Protein 2PVB (pdb70)

Solvent-accessible surface area: 5469 Å² total; per-residue (Å²): 80,18,103,57,22,136,91,62,47,0,60,37,2,32,67,76,6,83,61,69,90,34,14,113,22,94,114,8,2,61,108,0,19,4,35,103,51,61,90,88,36,0,82,120,4,1,108,76,1,2,90,92,139,55,34,75,1,42,62,100,11,1,65,70,1,2,69,29,4,29,112,104,23,60,43,0,35,104,68,12,4,114,58,1,20,77,46,1,23,153,104,61,67,35,49,0,13,35,108,20,2,9,59,10,7,87,127

Structure (mmCIF, N/CA/C/O backbone):
data_2PVB
#
_entry.id   2PVB
#
_cell.length_a   51.030
_cell.length_b   49.810
_cell.length_c   34.570
_cell.angle_alpha   90.00
_cell.angle_beta   90.00
_cell.angle_gamma   90.00
#
_symmetry.space_group_name_H-M   'P 21 21 21'
#
loop_
_entity.id
_entity.type
_entity.pdbx_description
1 polymer 'PROTEIN (PARVALBUMIN)'
2 non-polymer 'CALCIUM ION'
3 non-polymer 'AMMONIUM ION'
4 non-polymer 'FORMIC ACID'
5 water water
#
loop_
_atom_site.group_PDB
_atom_site.id
_atom_site.type_symbol
_atom_site.label_atom_id
_atom_site.label_alt_id
_atom_site.label_comp_id
_atom_site.label_asym_id
_atom_site.label_entity_id
_atom_site.label_seq_id
_atom_site.pdbx_PDB_ins_code
_atom_site.Cartn_x
_atom_site.Cartn_y
_atom_site.Cartn_z
_atom_site.occupancy
_atom_site.B_iso_or_equiv
_atom_site.auth_seq_id
_atom_site.auth_comp_id
_atom_site.auth_asym_id
_atom_site.auth_atom_id
_atom_site.pdbx_PDB_model_num
ATOM 4 N N . SER A 1 2 ? 4.877 18.359 16.704 1.00 6.66 1 SER A N 1
ATOM 5 C CA A SER A 1 2 ? 5.448 18.370 18.030 0.46 8.09 1 SER A CA 1
ATOM 6 C CA B SER A 1 2 ? 5.579 18.279 17.960 0.54 7.39 1 SER A CA 1
ATOM 7 C C . SER A 1 2 ? 6.405 19.560 18.155 1.00 7.49 1 SER A C 1
ATOM 8 O O . SER A 1 2 ? 6.998 20.038 17.208 1.00 10.46 1 SER A O 1
ATOM 13 N N . PHE A 1 3 ? 6.458 20.045 19.377 1.00 6.93 2 PHE A N 1
ATOM 14 C CA . PHE A 1 3 ? 7.323 21.172 19.687 1.00 6.96 2 PHE A CA 1
ATOM 15 C C . PHE A 1 3 ? 7.584 21.108 21.189 1.00 7.00 2 PHE A C 1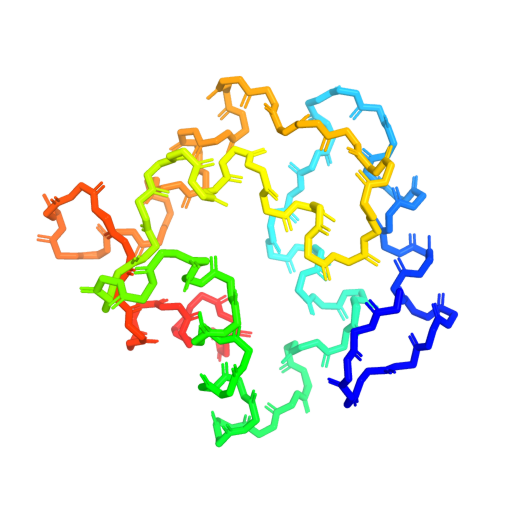
ATOM 16 O O . PHE A 1 3 ? 6.651 21.017 21.981 1.00 7.13 2 PHE A O 1
ATOM 24 N N . ALA A 1 4 ? 8.853 21.016 21.564 1.00 9.04 3 ALA A N 1
ATOM 25 C CA . ALA A 1 4 ? 9.159 20.776 22.973 1.00 8.94 3 ALA A CA 1
ATOM 26 C C . ALA A 1 4 ? 8.445 21.762 23.869 1.00 9.21 3 ALA A C 1
ATOM 27 O O . ALA A 1 4 ? 8.354 22.963 23.660 1.00 10.42 3 ALA A O 1
ATOM 29 N N . GLY A 1 5 ? 7.866 21.283 24.962 1.00 9.48 4 GLY A N 1
ATOM 30 C CA . GLY A 1 5 ? 7.151 22.063 25.901 1.00 9.59 4 GLY A CA 1
ATOM 31 C C . GLY A 1 5 ? 5.633 22.165 25.670 1.00 7.79 4 GLY A C 1
ATOM 32 O O . GLY A 1 5 ? 4.876 22.506 26.580 1.00 8.87 4 GLY A O 1
ATOM 33 N N . LEU A 1 6 ? 5.204 21.859 24.449 1.00 7.05 6 LEU A N 1
ATOM 34 C CA . LEU A 1 6 ? 3.808 21.906 24.058 1.00 6.47 6 LEU A CA 1
ATOM 35 C C . LEU A 1 6 ? 3.301 20.505 23.930 1.00 6.36 6 LEU A C 1
ATOM 36 O O . LEU A 1 6 ? 4.070 19.533 23.765 1.00 7.42 6 LEU A O 1
ATOM 41 N N . LYS A 1 7 ? 1.980 20.360 23.980 1.00 6.80 7 LYS A N 1
ATOM 42 C CA . LYS A 1 7 ? 1.357 19.030 23.804 1.00 6.82 7 LYS A CA 1
ATOM 43 C C . LYS A 1 7 ? 1.238 18.704 22.329 1.00 5.99 7 LYS A C 1
ATOM 44 O O . LYS A 1 7 ? 0.736 19.508 21.537 1.00 6.37 7 LYS A O 1
ATOM 50 N N . ASP A 1 8 ? 1.666 17.496 21.951 1.00 6.48 8 ASP A N 1
ATOM 51 C CA . ASP A 1 8 ? 1.608 17.088 20.572 1.00 6.24 8 ASP A CA 1
ATOM 52 C C . ASP A 1 8 ? 0.204 17.261 19.965 1.00 6.28 8 ASP A C 1
ATOM 53 O O . ASP A 1 8 ? 0.040 17.711 18.866 1.00 6.70 8 ASP A O 1
ATOM 58 N N . ALA A 1 9 ? -0.846 16.877 20.748 1.00 6.88 9 ALA A N 1
ATOM 59 C CA . ALA A 1 9 ? -2.166 16.932 20.185 1.00 7.78 9 ALA A CA 1
ATOM 60 C C . ALA A 1 9 ? -2.551 18.390 19.874 1.00 7.07 9 ALA A C 1
ATOM 61 O O . ALA A 1 9 ? -3.329 18.655 18.934 1.00 7.96 9 ALA A O 1
ATOM 63 N N . ASP A 1 10 ? -2.107 19.338 20.693 1.00 6.58 10 ASP A N 1
ATOM 64 C CA . ASP A 1 10 ? -2.413 20.756 20.440 1.00 6.59 10 ASP A CA 1
ATOM 65 C C . ASP A 1 10 ? -1.681 21.227 19.174 1.00 5.73 10 ASP A C 1
ATOM 66 O O . ASP A 1 10 ? -2.228 21.999 18.369 1.00 6.13 10 ASP A O 1
ATOM 71 N N . VAL A 1 11 ? -0.424 20.824 19.029 1.00 5.52 11 VAL A N 1
ATOM 72 C CA . VAL A 1 11 ? 0.327 21.195 17.840 1.00 5.47 11 VAL A CA 1
ATOM 73 C C . VAL A 1 11 ? -0.357 20.634 16.582 1.00 5.19 11 VAL A C 1
ATOM 74 O O . VAL A 1 11 ? -0.547 21.331 15.585 1.00 5.39 11 VAL A O 1
ATOM 78 N N . ALA A 1 12 ? -0.710 19.338 16.660 1.00 5.72 12 ALA A N 1
ATOM 79 C CA . ALA A 1 12 ? -1.346 18.721 15.505 1.00 6.27 12 ALA A CA 1
ATOM 80 C C . ALA A 1 12 ? -2.685 19.388 15.177 1.00 6.35 12 ALA A C 1
ATOM 81 O O . ALA A 1 12 ? -3.038 19.569 13.992 1.00 7.30 12 ALA A O 1
ATOM 83 N N . ALA A 1 13 ? -3.445 19.776 16.213 1.00 6.95 13 ALA A N 1
ATOM 84 C CA . ALA A 1 13 ? -4.722 20.457 15.968 1.00 7.47 13 ALA A CA 1
ATOM 85 C C . ALA A 1 13 ? -4.491 21.828 15.360 1.00 7.07 13 ALA A C 1
ATOM 86 O O . ALA A 1 13 ? -5.262 22.245 14.495 1.00 7.79 13 ALA A O 1
ATOM 88 N N . ALA A 1 14 ? -3.497 22.565 15.818 1.00 6.42 14 ALA A N 1
ATOM 89 C CA . ALA A 1 14 ? -3.219 23.859 15.283 1.00 6.38 14 ALA A CA 1
ATOM 90 C C . ALA A 1 14 ? -2.826 23.786 13.813 1.00 5.96 14 ALA A C 1
ATOM 91 O O . ALA A 1 14 ? -3.216 24.630 13.008 1.00 6.87 14 ALA A O 1
ATOM 93 N N . LEU A 1 15 ? -2.019 22.757 13.476 1.00 5.51 15 LEU A N 1
ATOM 94 C CA . LEU A 1 15 ? -1.640 22.566 12.085 1.00 5.48 15 LEU A CA 1
ATOM 95 C C . LEU A 1 15 ? -2.852 22.208 11.240 1.00 5.95 15 LEU A C 1
ATOM 96 O O . LEU A 1 15 ? -2.996 22.669 10.094 1.00 6.68 15 LEU A O 1
ATOM 101 N N . ALA A 1 16 ? -3.741 21.356 11.734 1.00 6.65 16 ALA A N 1
ATOM 102 C CA . ALA A 1 16 ? -4.951 21.037 10.980 1.00 7.00 16 ALA A CA 1
ATOM 103 C C . ALA A 1 16 ? -5.813 22.306 10.770 1.00 6.80 16 ALA A C 1
ATOM 104 O O . ALA A 1 16 ? -6.416 22.460 9.715 1.00 7.34 16 ALA A O 1
ATOM 106 N N . ALA A 1 17 ? -5.859 23.180 11.764 1.00 6.96 17 ALA A N 1
ATOM 107 C CA . ALA A 1 17 ? -6.726 24.348 11.684 1.00 7.26 17 ALA A CA 1
ATOM 108 C C . ALA A 1 17 ? -6.274 25.341 10.626 1.00 7.03 17 ALA A C 1
ATOM 109 O O . ALA A 1 17 ? -7.081 26.154 10.152 1.00 8.92 17 ALA A O 1
ATOM 111 N N . CYS A 1 18 ? -5.011 25.281 10.224 1.00 6.50 18 CYS A N 1
ATOM 112 C CA . CYS A 1 18 ? -4.503 26.160 9.139 1.00 6.20 18 CYS A CA 1
ATOM 113 C C . CYS A 1 18 ? -4.111 25.393 7.907 1.00 5.90 18 CYS A C 1
ATOM 114 O O . CYS A 1 18 ? -3.306 25.878 7.111 1.00 6.37 18 CYS A O 1
ATOM 117 N N . SER A 1 19 ? -4.723 24.223 7.681 1.00 6.07 19 SER A N 1
ATOM 118 C CA . SER A 1 19 ? -4.374 23.412 6.552 1.00 6.13 19 SER A CA 1
ATOM 119 C C . SER A 1 19 ? -4.628 24.087 5.205 1.00 6.27 19 SER A C 1
ATOM 120 O O . SER A 1 19 ? -3.851 23.865 4.293 1.00 7.64 19 SER A O 1
ATOM 123 N N . ALA A 1 20 ? -5.671 24.896 5.083 1.00 6.55 20 ALA A N 1
ATOM 124 C CA . ALA A 1 20 ? -5.968 25.588 3.847 1.00 6.51 20 ALA A CA 1
ATOM 125 C C . ALA A 1 20 ? -5.067 26.798 3.677 1.00 6.70 20 ALA A C 1
ATOM 126 O O . ALA A 1 20 ? -4.868 27.585 4.589 1.00 6.49 20 ALA A O 1
ATOM 128 N N . ALA A 1 21 ? -4.547 26.985 2.456 1.00 8.00 21 ALA A N 1
ATOM 129 C CA . ALA A 1 21 ? -3.758 28.172 2.158 1.00 8.04 21 ALA A CA 1
ATOM 130 C C . ALA A 1 21 ? -4.609 29.406 2.444 1.00 6.50 21 ALA A C 1
ATOM 131 O O . ALA A 1 21 ? -5.804 29.461 2.151 1.00 8.66 21 ALA A O 1
ATOM 133 N N . ASP A 1 22 ? -3.979 30.407 3.068 1.00 6.50 22 ASP A N 1
ATOM 134 C CA . ASP A 1 22 ? -4.531 31.687 3.446 1.00 7.42 22 ASP A CA 1
ATOM 135 C C . ASP A 1 22 ? -5.452 31.612 4.652 1.00 7.18 22 ASP A C 1
ATOM 136 O O . ASP A 1 22 ? -5.974 32.646 5.027 1.00 9.99 22 ASP A O 1
ATOM 141 N N . SER A 1 23 ? -5.511 30.457 5.328 1.00 6.48 23 SER A N 1
ATOM 142 C CA . SER A 1 23 ? -6.247 30.345 6.587 1.00 6.38 23 SER A CA 1
ATOM 143 C C . SER A 1 23 ? -5.394 30.534 7.829 1.00 6.07 23 SER A C 1
ATOM 144 O O . SER A 1 23 ? -5.950 30.559 8.932 1.00 7.23 23 SER A O 1
ATOM 147 N N . PHE A 1 24 ? -4.076 30.637 7.695 1.00 6.14 24 PHE A N 1
ATOM 148 C CA . PHE A 1 24 ? -3.237 30.799 8.875 1.00 5.84 24 PHE A CA 1
ATOM 149 C C . PHE A 1 24 ? -3.491 32.146 9.474 1.00 5.58 24 PHE A C 1
ATOM 150 O O . PHE A 1 24 ? -3.536 33.172 8.770 1.00 6.81 24 PHE A O 1
ATOM 158 N N . LYS A 1 25 ? -3.621 32.176 10.801 1.00 5.57 25 LYS A N 1
ATOM 159 C CA . LYS A 1 25 ? -3.748 33.411 11.603 1.00 6.22 25 LYS A CA 1
ATOM 160 C C . LYS A 1 25 ? -2.780 33.210 12.749 1.00 5.98 25 LYS A C 1
ATOM 161 O O . LYS A 1 25 ? -3.054 32.393 13.651 1.00 6.19 25 LYS A O 1
ATOM 167 N N . HIS A 1 26 ? -1.632 33.889 12.743 1.00 6.21 26 HIS A N 1
ATOM 168 C CA . HIS A 1 26 ? -0.600 33.599 13.734 1.00 5.75 26 HIS A CA 1
ATOM 169 C C . HIS A 1 26 ? -1.099 33.688 15.148 1.00 5.57 26 HIS A C 1
ATOM 170 O O . HIS A 1 26 ? -0.732 32.849 15.965 1.00 5.84 26 HIS A O 1
ATOM 177 N N . LYS A 1 27 ? -1.935 34.678 15.488 1.00 6.25 27 LYS A N 1
ATOM 178 C CA . LYS A 1 27 ? -2.373 34.783 16.869 1.00 7.24 27 LYS A CA 1
ATOM 179 C C . LYS A 1 27 ? -3.300 33.609 17.242 1.00 6.26 27 LYS A C 1
ATOM 180 O O . LYS A 1 27 ? -3.301 33.157 18.387 1.00 7.19 27 LYS A O 1
ATOM 188 N N . GLU A 1 28 ? -4.094 33.127 16.291 1.00 6.28 28 GLU A N 1
ATOM 189 C CA . GLU A 1 28 ? -4.906 31.951 16.556 1.00 6.43 28 GLU A CA 1
ATOM 190 C C . GLU A 1 28 ? -4.016 30.696 16.743 1.00 5.62 28 GLU A C 1
ATOM 191 O O . GLU A 1 28 ? -4.285 29.884 17.619 1.00 6.56 28 GLU A O 1
ATOM 197 N N . PHE A 1 29 ? -2.999 30.574 15.889 1.00 5.30 29 PHE A N 1
ATOM 198 C CA . PHE A 1 29 ? -2.081 29.450 16.018 1.00 4.91 29 PHE A CA 1
ATOM 199 C C . PHE A 1 29 ? -1.404 29.475 17.390 1.00 4.78 29 PHE A C 1
ATOM 200 O O . PHE A 1 29 ? -1.283 28.445 18.065 1.00 5.12 29 PHE A O 1
ATOM 208 N N . PHE A 1 30 ? -0.919 30.648 17.811 1.00 5.33 30 PHE A N 1
ATOM 209 C CA A PHE A 1 30 ? -0.253 30.781 19.092 0.41 5.91 30 PHE A CA 1
ATOM 210 C CA B PHE A 1 30 ? -0.199 30.689 19.092 0.59 5.68 30 PHE A CA 1
ATOM 211 C C . PHE A 1 30 ? -1.135 30.286 20.241 1.00 5.62 30 PHE A C 1
ATOM 212 O O . PHE A 1 30 ? -0.631 29.652 21.178 1.00 6.45 30 PHE A O 1
ATOM 227 N N . ALA A 1 31 ? -2.412 30.620 20.185 1.00 5.82 31 ALA A N 1
ATOM 228 C CA . ALA A 1 31 ? -3.342 30.170 21.221 1.00 6.70 31 ALA A CA 1
ATOM 229 C C . ALA A 1 31 ? -3.538 28.670 21.139 1.00 6.38 31 ALA A C 1
ATOM 230 O O . ALA A 1 31 ? -3.453 27.973 22.146 1.00 6.62 31 ALA A O 1
ATOM 232 N N . LYS A 1 32 ? -3.855 28.160 19.950 1.00 6.03 32 LYS A N 1
ATOM 233 C CA . LYS A 1 32 ? -4.215 26.743 19.808 1.00 6.56 32 LYS A CA 1
ATOM 234 C C . LYS A 1 32 ? -3.079 25.840 20.183 1.00 6.30 32 LYS A C 1
ATOM 235 O O . LYS A 1 32 ? -3.292 24.777 20.752 1.00 7.67 32 LYS A O 1
ATOM 241 N N . VAL A 1 33 ? -1.843 26.214 19.825 1.00 6.28 33 VAL A N 1
ATOM 242 C CA A VAL A 1 33 ? -0.756 25.292 20.149 0.58 7.87 33 VAL A CA 1
ATOM 243 C CA B VAL A 1 33 ? -0.662 25.399 20.085 0.42 6.75 33 VAL A CA 1
ATOM 244 C C . VAL A 1 33 ? -0.301 25.373 21.591 1.00 6.98 33 VAL A C 1
ATOM 245 O O . VAL A 1 33 ? 0.458 24.517 22.012 1.00 9.20 33 VAL A O 1
ATOM 252 N N . GLY A 1 34 ? -0.780 26.382 22.320 1.00 6.81 34 GLY A N 1
ATOM 253 C CA . GLY A 1 34 ? -0.499 26.533 23.746 1.00 7.62 34 GLY A CA 1
ATOM 254 C C . GLY A 1 34 ? 0.534 27.565 24.071 1.00 6.86 34 GLY A C 1
ATOM 255 O O . GLY A 1 34 ? 0.817 27.766 25.270 1.00 8.26 34 GLY A O 1
ATOM 256 N N . LEU A 1 35 ? 1.143 28.233 23.118 1.00 6.40 35 LEU A N 1
ATOM 257 C CA . LEU A 1 35 ? 2.189 29.217 23.396 1.00 6.60 35 LEU A CA 1
ATOM 258 C C . LEU A 1 35 ? 1.642 30.467 24.112 1.00 6.49 35 LEU A C 1
ATOM 259 O O . LEU A 1 35 ? 2.332 31.022 24.941 1.00 7.22 35 LEU A O 1
ATOM 268 N N . ALA A 1 36 ? 0.431 30.880 23.772 1.00 7.22 36 ALA A N 1
ATOM 269 C CA . ALA A 1 36 ? -0.136 32.049 24.442 1.00 8.16 36 ALA A CA 1
ATOM 270 C C . ALA A 1 36 ? -0.311 31.824 25.965 1.00 8.60 36 ALA A C 1
ATOM 271 O O . ALA A 1 36 ? -0.332 32.824 26.672 1.00 12.06 36 ALA A O 1
ATOM 273 N N . SER A 1 37 ? -0.393 30.587 26.414 1.00 8.48 37 SER A N 1
ATOM 274 C CA A SER A 1 37 ? -0.559 30.202 27.813 0.61 9.54 37 SER A CA 1
ATOM 275 C CA B SER A 1 37 ? -0.545 30.349 27.852 0.40 10.01 37 SER A CA 1
ATOM 276 C C . SER A 1 37 ? 0.759 29.925 28.492 1.00 8.82 37 SER A C 1
ATOM 277 O O . SER A 1 37 ? 0.746 29.619 29.681 1.00 11.82 37 SER A O 1
ATOM 282 N N . LYS A 1 38 ? 1.889 29.926 27.754 1.00 8.38 38 LYS A N 1
ATOM 283 C CA . LYS A 1 38 ? 3.203 29.712 28.341 1.00 8.90 38 LYS A CA 1
ATOM 284 C C . LYS A 1 38 ? 3.724 30.949 29.026 1.00 8.29 38 LYS A C 1
ATOM 285 O O . LYS A 1 38 ? 3.417 32.080 28.652 1.00 9.08 38 LYS A O 1
ATOM 291 N N . SER A 1 39 ? 4.621 30.733 30.005 1.00 8.81 39 SER A N 1
ATOM 292 C CA . SER A 1 39 ? 5.347 31.791 30.636 1.00 8.88 39 SER A CA 1
ATOM 293 C C . SER A 1 39 ? 6.199 32.560 29.614 1.00 7.78 39 SER A C 1
ATOM 294 O O . SER A 1 39 ? 6.647 32.017 28.613 1.00 8.07 39 SER A O 1
ATOM 297 N N . LEU A 1 40 ? 6.558 33.777 29.982 1.00 8.20 40 LEU A N 1
ATOM 298 C CA . LEU A 1 40 ? 7.496 34.538 29.147 1.00 8.02 40 LEU A CA 1
ATOM 299 C C . LEU A 1 40 ? 8.800 33.785 28.937 1.00 7.90 40 LEU A C 1
ATOM 300 O O . LEU A 1 40 ? 9.315 33.755 27.794 1.00 7.81 40 LEU A O 1
ATOM 305 N N . ASP A 1 41 ? 9.339 33.170 29.967 1.00 9.38 41 ASP A N 1
ATOM 306 C CA . ASP A 1 41 ? 10.565 32.384 29.799 1.00 10.82 41 ASP A CA 1
ATOM 307 C C . ASP A 1 41 ? 10.437 31.347 28.694 1.00 8.50 41 ASP A C 1
ATOM 308 O O . ASP A 1 41 ? 11.310 31.161 27.852 1.00 9.41 41 ASP A O 1
ATOM 313 N N . ASP A 1 42 ? 9.343 30.619 28.728 1.00 7.94 42 ASP A N 1
ATOM 314 C CA . ASP A 1 42 ? 9.109 29.568 27.772 1.00 7.35 42 ASP A CA 1
ATOM 315 C C . ASP A 1 42 ? 8.842 30.112 26.383 1.00 6.58 42 ASP A C 1
ATOM 316 O O . ASP A 1 42 ? 9.266 29.523 25.358 1.00 6.72 42 ASP A O 1
ATOM 321 N N . VAL A 1 43 ? 8.178 31.262 26.283 1.00 5.96 43 VAL A N 1
ATOM 322 C CA . VAL A 1 43 ? 7.977 31.877 24.986 1.00 6.18 43 VAL A CA 1
ATOM 323 C C . VAL A 1 43 ? 9.316 32.292 24.369 1.00 5.96 43 VAL A C 1
ATOM 324 O O . VAL A 1 43 ? 9.562 32.142 23.164 1.00 6.54 43 VAL A O 1
ATOM 328 N N . LYS A 1 44 ? 10.234 32.840 25.181 1.00 5.81 44 LYS A N 1
ATOM 329 C CA . LYS A 1 44 ? 11.550 33.168 24.719 1.00 6.25 44 LYS A CA 1
ATOM 330 C C . LYS A 1 44 ? 12.255 31.928 24.178 1.00 5.71 44 LYS A C 1
ATOM 331 O O . LYS A 1 44 ? 12.951 32.006 23.147 1.00 6.38 44 LYS A O 1
ATOM 337 N N . LYS A 1 45 ? 12.151 30.776 24.846 1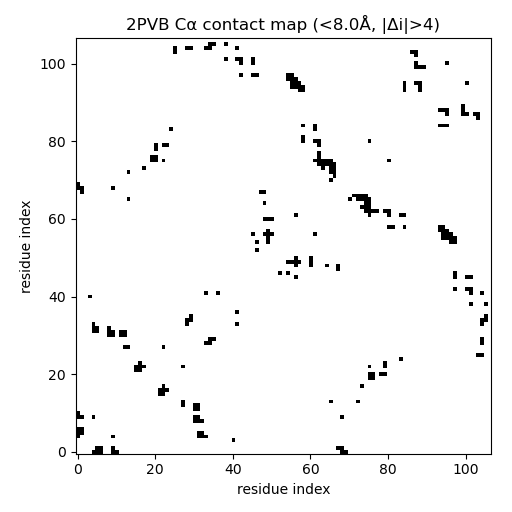.00 5.78 45 LYS A N 1
ATOM 338 C CA . LYS A 1 45 ? 12.787 29.587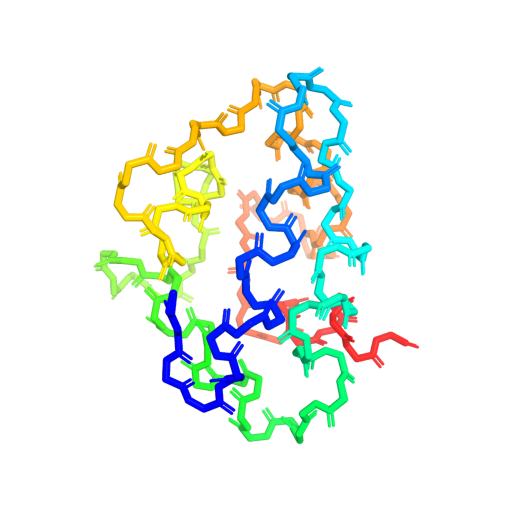 24.322 1.00 5.73 45 LYS A CA 1
ATOM 339 C C . LYS A 1 45 ? 12.286 29.265 22.928 1.00 5.80 45 LYS A C 1
ATOM 340 O O . LYS A 1 45 ? 13.067 28.886 22.013 1.00 6.08 45 LYS A O 1
ATOM 346 N N . ALA A 1 46 ? 10.989 29.410 22.705 1.00 5.77 46 ALA A N 1
ATOM 347 C CA . ALA A 1 46 ? 10.426 29.120 21.397 1.00 5.90 46 ALA A CA 1
ATOM 348 C C . ALA A 1 46 ? 10.979 30.035 20.321 1.00 5.70 46 ALA A C 1
ATOM 349 O O . ALA A 1 46 ? 11.232 29.600 19.200 1.00 6.14 46 ALA A O 1
ATOM 351 N N . PHE A 1 47 ? 11.187 31.312 20.652 1.00 5.83 47 PHE A N 1
ATOM 352 C CA . PHE A 1 47 ? 11.754 32.236 19.671 1.00 5.94 47 PHE A CA 1
ATOM 353 C C . PHE A 1 47 ? 13.050 31.724 19.080 1.00 5.68 47 PHE A C 1
ATOM 354 O O . PHE A 1 47 ? 13.289 31.773 17.889 1.00 6.22 47 PHE A O 1
ATOM 362 N N . TYR A 1 48 ? 13.969 31.294 19.999 1.00 6.14 48 TYR A N 1
ATOM 363 C CA . TYR A 1 48 ? 15.304 30.930 19.547 1.00 6.63 48 TYR A CA 1
ATOM 364 C C . TYR A 1 48 ? 15.270 29.692 18.696 1.00 7.10 48 TYR A C 1
ATOM 365 O O . TYR A 1 48 ? 16.182 29.532 17.858 1.00 8.66 48 TYR A O 1
ATOM 374 N N . VAL A 1 49 ? 14.299 28.805 18.887 1.00 7.51 49 VAL A N 1
ATOM 375 C CA . VAL A 1 49 ? 14.117 27.686 18.016 1.00 8.24 49 VAL A CA 1
ATOM 376 C C . VAL A 1 49 ? 13.676 28.129 16.612 1.00 7.74 49 VAL A C 1
ATOM 377 O O . VAL A 1 49 ? 14.156 27.688 15.531 1.00 9.63 49 VAL A O 1
ATOM 381 N N . ILE A 1 50 ? 12.700 29.040 16.529 1.00 6.50 50 ILE A N 1
ATOM 382 C CA A ILE A 1 50 ? 12.087 29.545 15.259 0.50 7.48 50 ILE A CA 1
ATOM 383 C CA B ILE A 1 50 ? 12.152 29.439 15.218 0.50 6.03 50 ILE A CA 1
ATOM 384 C C . ILE A 1 50 ? 13.167 30.287 14.463 1.00 5.63 50 ILE A C 1
ATOM 385 O O . ILE A 1 50 ? 13.134 30.314 13.220 1.00 6.27 50 ILE A O 1
ATOM 394 N N . ASP A 1 51 ? 14.088 30.940 15.164 1.00 5.40 51 ASP A N 1
ATOM 395 C CA . ASP A 1 51 ? 15.272 31.557 14.554 1.00 5.48 51 ASP A CA 1
ATOM 396 C C . ASP A 1 51 ? 16.254 30.461 14.132 1.00 5.80 51 ASP A C 1
ATOM 397 O O . ASP A 1 51 ? 17.243 30.174 14.803 1.00 6.51 51 ASP A O 1
ATOM 402 N N . GLN A 1 52 ? 15.958 29.849 13.008 1.00 5.82 52 GLN A N 1
ATOM 403 C CA . GLN A 1 52 ? 16.651 28.612 12.593 1.00 6.39 52 GLN A CA 1
ATOM 404 C C . GLN A 1 52 ? 18.122 28.819 12.271 1.00 7.21 52 GLN A C 1
ATOM 405 O O . GLN A 1 52 ? 18.892 27.891 12.414 1.00 8.34 52 GLN A O 1
ATOM 411 N N . ASP A 1 53 ? 18.468 30.001 11.740 1.00 7.02 53 ASP A N 1
ATOM 412 C CA . ASP A 1 53 ? 19.883 30.273 11.443 1.00 8.12 53 ASP A CA 1
ATOM 413 C C . ASP A 1 53 ? 20.650 30.921 12.581 1.00 8.74 53 ASP A C 1
ATOM 414 O O . ASP A 1 53 ? 21.833 31.253 12.409 1.00 10.98 53 ASP A O 1
ATOM 419 N N . LYS A 1 54 ? 20.040 31.090 13.735 1.00 8.10 54 LYS A N 1
ATOM 420 C CA . LYS A 1 54 ? 20.738 31.618 14.921 1.00 9.06 54 LYS A CA 1
ATOM 421 C C . LYS A 1 54 ? 21.260 33.008 14.674 1.00 9.96 54 LYS A C 1
ATOM 422 O O . LYS A 1 54 ? 22.288 33.400 15.252 1.00 12.81 54 LYS A O 1
ATOM 428 N N . SER A 1 55 ? 20.539 33.800 13.903 1.00 8.65 55 SER A N 1
ATOM 429 C CA . SER A 1 55 ? 20.947 35.132 13.627 1.00 9.42 55 SER A CA 1
ATOM 430 C C . SER A 1 55 ? 20.511 36.121 14.717 1.00 9.33 55 SER A C 1
ATOM 431 O O . SER A 1 55 ? 20.962 37.245 14.696 1.00 12.53 55 SER A O 1
ATOM 434 N N . GLY A 1 56 ? 19.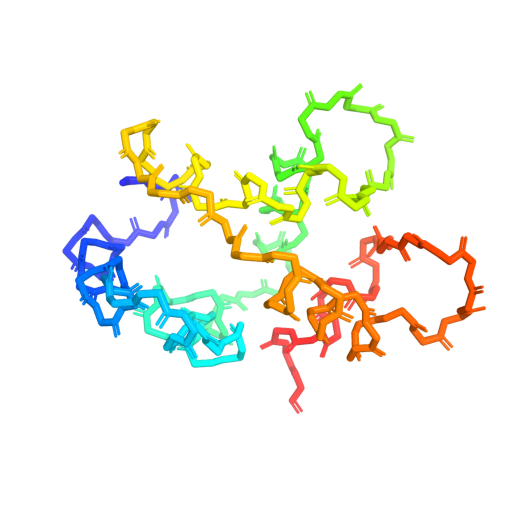631 35.693 15.626 1.00 8.51 56 GLY A N 1
ATOM 435 C CA . GLY A 1 56 ? 19.073 36.549 16.613 1.00 9.48 56 GLY A CA 1
ATOM 436 C C . GLY A 1 56 ? 17.755 37.196 16.245 1.00 7.63 56 GLY A C 1
ATOM 437 O O . GLY A 1 56 ? 17.136 37.884 17.064 1.00 9.61 56 GLY A O 1
ATOM 438 N N . PHE A 1 57 ? 17.313 36.985 15.009 1.00 6.28 57 PHE A N 1
ATOM 439 C CA . PHE A 1 57 ? 16.042 37.523 14.522 1.00 6.07 57 PHE A CA 1
ATOM 440 C C . PHE A 1 57 ? 15.337 36.447 13.734 1.00 5.64 57 PHE A C 1
ATOM 441 O O . PHE A 1 57 ? 15.999 35.609 13.105 1.00 6.73 57 PHE A O 1
ATOM 449 N N . ILE A 1 58 ? 14.009 36.502 13.731 1.00 5.48 58 ILE A N 1
ATOM 450 C CA . ILE A 1 58 ? 13.237 35.733 12.780 1.00 4.99 58 ILE A CA 1
ATOM 451 C C . ILE A 1 58 ? 13.059 36.606 11.552 1.00 5.47 58 ILE A C 1
ATOM 452 O O . ILE A 1 58 ? 12.401 37.642 11.593 1.00 6.89 58 ILE A O 1
ATOM 457 N N . GLU A 1 59 ? 13.745 36.219 10.467 1.00 5.68 59 GLU A N 1
ATOM 458 C CA . GLU A 1 59 ? 13.636 36.908 9.182 1.00 6.15 59 GLU A CA 1
ATOM 459 C C . GLU A 1 59 ? 12.418 36.376 8.422 1.00 5.83 59 GLU A C 1
ATOM 460 O O . GLU A 1 59 ? 11.816 35.371 8.775 1.00 5.99 59 GLU A O 1
ATOM 466 N N . GLU A 1 60 ? 12.104 37.050 7.314 1.00 6.66 60 GLU A N 1
ATOM 467 C CA A GLU A 1 60 ? 10.909 36.685 6.575 0.63 7.04 60 GLU A CA 1
ATOM 468 C CA B GLU A 1 60 ? 10.902 36.688 6.568 0.37 7.37 60 GLU A CA 1
ATOM 469 C C . GLU A 1 60 ? 10.938 35.257 6.092 1.00 6.97 60 GLU A C 1
ATOM 470 O O . GLU A 1 60 ? 9.897 34.586 6.096 1.00 7.98 60 GLU A O 1
ATOM 481 N N . ASP A 1 61 ? 12.100 34.740 5.654 1.00 7.00 61 ASP A N 1
ATOM 482 C CA . ASP A 1 61 ? 12.138 33.360 5.190 1.00 7.94 61 ASP A CA 1
ATOM 483 C C . ASP A 1 61 ? 11.811 32.338 6.299 1.00 7.27 61 ASP A C 1
ATOM 484 O O . ASP A 1 61 ? 11.208 31.290 6.056 1.00 9.17 61 ASP A O 1
ATOM 489 N N . GLU A 1 62 ? 12.191 32.693 7.552 1.00 6.93 62 GLU A N 1
ATOM 490 C CA . GLU A 1 62 ? 11.865 31.869 8.730 1.00 7.06 62 GLU A CA 1
ATOM 491 C C . GLU A 1 62 ? 10.403 32.003 9.134 1.00 6.61 62 GLU A C 1
ATOM 492 O O . GLU A 1 62 ? 9.871 31.062 9.719 1.00 8.57 62 GLU A O 1
ATOM 498 N N . LEU A 1 63 ? 9.760 33.139 8.854 1.00 6.70 63 LEU A N 1
ATOM 499 C CA . LEU A 1 63 ? 8.320 33.250 8.990 1.00 6.67 63 LEU A CA 1
ATOM 500 C C . LEU A 1 63 ? 7.622 32.396 7.947 1.00 6.02 63 LEU A C 1
ATOM 501 O O . LEU A 1 63 ? 6.679 31.680 8.263 1.00 6.69 63 LEU A O 1
ATOM 506 N N . LYS A 1 64 ? 8.117 32.461 6.702 1.00 5.69 64 LYS A N 1
ATOM 507 C CA . LYS A 1 64 ? 7.453 31.667 5.678 1.00 5.79 64 LYS A CA 1
ATOM 508 C C . LYS A 1 64 ? 7.451 30.183 6.038 1.00 5.47 64 LYS A C 1
ATOM 509 O O . LYS A 1 64 ? 6.476 29.458 5.775 1.00 5.85 64 LYS A O 1
ATOM 519 N N . LEU A 1 65 ? 8.535 29.706 6.626 1.00 4.93 65 LEU A N 1
ATOM 520 C CA . LEU A 1 65 ? 8.675 28.305 7.007 1.00 4.84 65 LEU A CA 1
ATOM 521 C C . LEU A 1 65 ? 8.413 28.053 8.479 1.00 4.78 65 LEU A C 1
ATOM 522 O O . LEU A 1 65 ? 8.785 27.012 9.034 1.00 5.51 65 LEU A O 1
ATOM 527 N N . PHE A 1 66 ? 7.676 28.978 9.118 1.00 4.79 66 PHE A N 1
ATOM 528 C CA . PHE A 1 66 ? 7.347 28.900 10.525 1.00 4.79 66 PHE A CA 1
ATOM 529 C C . PHE A 1 66 ? 6.778 27.539 10.924 1.00 4.68 66 PHE A C 1
ATOM 530 O O . PHE A 1 66 ? 7.130 26.988 11.985 1.00 4.93 66 PHE A O 1
ATOM 538 N N . LEU A 1 67 ? 5.831 27.030 10.128 1.00 4.56 67 LEU A N 1
ATOM 539 C CA . LEU A 1 67 ? 5.154 25.796 10.512 1.00 4.63 67 LEU A CA 1
ATOM 540 C C . LEU A 1 67 ? 6.098 24.580 10.517 1.00 4.48 67 LEU A C 1
ATOM 541 O O . LEU A 1 67 ? 5.796 23.600 11.195 1.00 4.80 67 LEU A O 1
ATOM 546 N N . GLN A 1 68 ? 7.194 24.645 9.784 1.00 4.46 68 GLN A N 1
ATOM 547 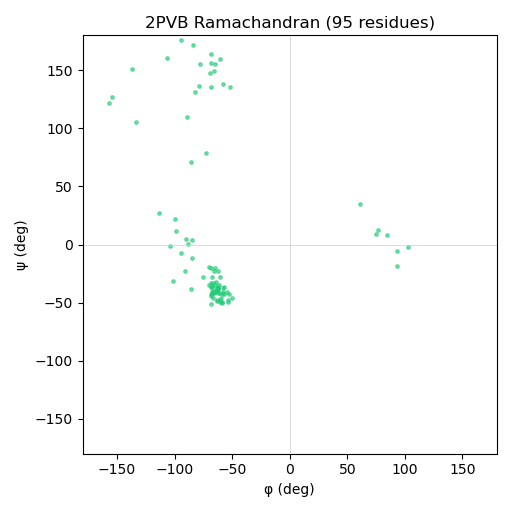C CA . GLN A 1 68 ? 8.123 23.515 9.744 1.00 5.08 68 GLN A CA 1
ATOM 548 C C . GLN A 1 68 ? 8.769 23.256 11.091 1.00 5.16 68 GLN A C 1
ATOM 549 O O . GLN A 1 68 ? 9.288 22.146 11.319 1.00 6.55 68 GLN A O 1
ATOM 555 N N . ASN A 1 69 ? 8.784 24.235 11.982 1.00 5.13 69 ASN A N 1
ATOM 556 C CA . ASN A 1 69 ? 9.307 24.022 13.341 1.00 5.11 69 ASN A CA 1
ATOM 557 C C . ASN A 1 69 ? 8.388 23.123 14.157 1.00 5.28 69 ASN A C 1
ATOM 558 O O . ASN A 1 69 ? 8.799 22.592 15.200 1.00 7.03 69 ASN A O 1
ATOM 563 N N . PHE A 1 70 ? 7.136 22.986 13.733 1.00 4.87 70 PHE A N 1
ATOM 564 C CA . PHE A 1 70 ? 6.128 22.181 14.398 1.00 5.18 70 PHE A CA 1
ATOM 565 C C . PHE A 1 70 ? 5.932 20.848 13.711 1.00 5.62 70 PHE A C 1
ATOM 566 O O . PHE A 1 70 ? 5.636 19.848 14.365 1.00 8.34 70 PHE A O 1
ATOM 574 N N . SER A 1 71 ? 6.109 20.766 12.404 1.00 5.37 71 SER A N 1
ATOM 575 C CA . SER A 1 71 ? 6.159 19.522 11.676 1.00 5.87 71 SER A CA 1
ATOM 576 C C . SER A 1 71 ? 6.977 19.747 10.421 1.00 5.77 71 SER A C 1
ATOM 577 O O . SER A 1 71 ? 6.622 20.646 9.669 1.00 6.04 71 SER A O 1
ATOM 580 N N . PRO A 1 72 ? 7.996 18.948 10.140 1.00 5.99 72 PRO A N 1
ATOM 581 C CA . PRO A 1 72 ? 8.796 19.255 8.932 1.00 6.36 72 PRO A CA 1
ATOM 582 C C . PRO A 1 72 ? 8.013 19.226 7.643 1.00 5.83 72 PRO A C 1
ATOM 583 O O . PRO A 1 72 ? 8.388 19.894 6.694 1.00 6.51 72 PRO A O 1
ATOM 590 N N . SER A 1 73 ? 6.949 18.424 7.611 1.00 5.61 73 SER A N 1
ATOM 591 C CA . SER A 1 73 ? 6.145 18.285 6.413 1.00 6.41 73 SER A CA 1
ATOM 592 C C . SER A 1 73 ? 5.016 19.314 6.305 1.00 6.92 73 SER A C 1
ATOM 593 O O . SER A 1 73 ? 4.260 19.291 5.344 1.00 9.05 73 SER A O 1
ATOM 596 N N . ALA A 1 74 ? 4.894 20.215 7.290 1.00 6.59 74 ALA A N 1
ATOM 597 C CA . ALA A 1 74 ? 3.879 21.262 7.191 1.00 6.95 74 ALA A CA 1
ATOM 598 C C . ALA A 1 74 ? 4.148 22.203 6.036 1.00 6.90 74 ALA A C 1
ATOM 599 O O . ALA A 1 74 ? 5.263 22.388 5.565 1.00 7.52 74 ALA A O 1
ATOM 601 N N . ARG A 1 75 ? 3.050 22.819 5.581 1.00 6.68 75 ARG A N 1
ATOM 602 C CA . ARG A 1 75 ? 3.158 23.721 4.443 1.00 6.85 75 ARG A CA 1
ATOM 603 C C . ARG 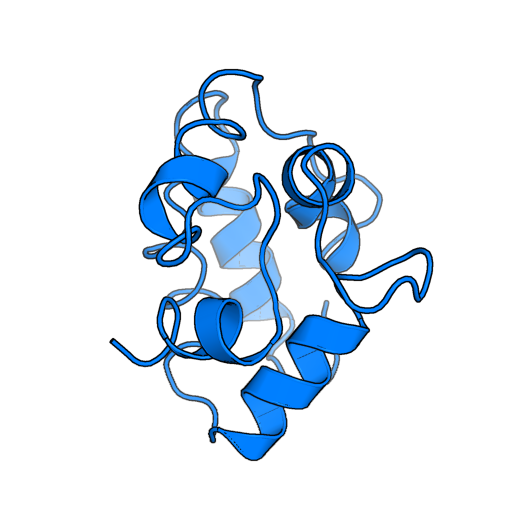A 1 75 ? 3.930 25.000 4.781 1.00 6.03 75 ARG A C 1
ATOM 604 O O . ARG A 1 75 ? 3.954 25.465 5.919 1.00 5.96 75 ARG A O 1
ATOM 612 N N . ALA A 1 76 ? 4.474 25.587 3.726 1.00 6.64 76 ALA A N 1
ATOM 613 C CA . ALA A 1 76 ? 4.926 26.998 3.797 1.00 5.83 76 ALA A CA 1
ATOM 614 C C . ALA A 1 76 ? 3.720 27.881 3.987 1.00 5.25 76 ALA A C 1
ATOM 615 O O . ALA A 1 76 ? 2.637 27.628 3.458 1.00 6.11 76 ALA A O 1
ATOM 617 N N . LEU A 1 77 ? 3.915 28.988 4.666 1.00 5.10 77 LEU A N 1
ATOM 618 C CA . LEU A 1 77 ? 2.952 30.084 4.633 1.00 5.06 77 LEU A CA 1
ATOM 619 C C . LEU A 1 77 ? 2.992 30.701 3.222 1.00 5.26 77 LEU A C 1
ATOM 620 O O . LEU A 1 77 ? 4.004 30.742 2.577 1.00 6.45 77 LEU A O 1
ATOM 625 N N . THR A 1 78 ? 1.794 31.187 2.799 1.00 5.26 78 THR A N 1
ATOM 626 C CA . THR A 1 78 ? 1.781 31.908 1.547 1.00 5.61 78 THR A CA 1
ATOM 627 C C . THR A 1 78 ? 2.535 33.231 1.723 1.00 5.66 78 THR A C 1
ATOM 628 O O . THR A 1 78 ? 2.814 33.682 2.849 1.00 5.53 78 THR A O 1
ATOM 632 N N . ASP A 1 79 ? 2.915 33.865 0.618 1.00 6.10 79 ASP A N 1
ATOM 633 C CA . ASP A 1 79 ? 3.530 35.166 0.726 1.00 5.96 79 ASP A CA 1
ATOM 634 C C . ASP A 1 79 ? 2.622 36.150 1.450 1.00 5.72 79 ASP A C 1
ATOM 635 O O . ASP A 1 79 ? 3.117 36.981 2.239 1.00 6.31 79 ASP A O 1
ATOM 640 N N . ALA A 1 80 ? 1.314 36.077 1.241 1.00 5.76 80 ALA A N 1
ATOM 641 C CA . ALA A 1 80 ? 0.384 36.944 1.941 1.00 5.84 80 ALA A CA 1
ATOM 642 C C . ALA A 1 80 ? 0.412 36.702 3.446 1.00 5.48 80 ALA A C 1
ATOM 643 O O . ALA A 1 80 ? 0.456 37.646 4.243 1.00 5.56 80 ALA A O 1
ATOM 645 N N . GLU A 1 81 ? 0.350 35.433 3.860 1.00 5.14 81 GLU A N 1
ATOM 646 C CA . GLU A 1 81 ? 0.391 35.100 5.267 1.00 5.16 81 GLU A CA 1
ATOM 647 C C . GLU A 1 81 ? 1.712 35.551 5.900 1.00 4.79 81 GLU A C 1
ATOM 648 O O . GLU A 1 81 ? 1.728 36.058 7.015 1.00 5.39 81 GLU A O 1
ATOM 654 N N . THR A 1 82 ? 2.800 35.345 5.173 1.00 4.73 82 THR A N 1
ATOM 655 C CA . THR A 1 82 ? 4.113 35.694 5.683 1.00 4.97 82 THR A CA 1
ATOM 656 C C . THR A 1 82 ? 4.202 37.196 5.971 1.00 4.85 82 THR A C 1
ATOM 657 O O . THR A 1 82 ? 4.668 37.632 7.022 1.00 5.30 82 THR A O 1
ATOM 661 N N . LYS A 1 83 ? 3.791 37.990 4.981 1.00 5.30 83 LYS A N 1
ATOM 662 C CA A LYS A 1 83 ? 3.858 39.423 5.149 0.62 5.85 83 LYS A CA 1
ATOM 663 C CA B LYS A 1 83 ? 3.904 39.434 5.159 0.38 5.95 83 LYS A CA 1
ATOM 664 C C . LYS A 1 83 ? 2.907 39.953 6.179 1.00 5.59 83 LYS A C 1
ATOM 665 O O . LYS A 1 83 ? 3.200 40.986 6.824 1.00 5.95 83 LYS A O 1
ATOM 676 N N . ALA A 1 84 ? 1.746 39.331 6.359 1.00 5.57 84 ALA A N 1
ATOM 677 C CA . ALA A 1 84 ? 0.849 39.738 7.385 1.00 6.10 84 ALA A CA 1
ATOM 678 C C . ALA A 1 84 ? 1.423 39.479 8.794 1.00 5.26 84 ALA A C 1
ATOM 679 O O . ALA A 1 84 ? 1.324 40.287 9.703 1.00 6.01 84 ALA A O 1
ATOM 681 N N . PHE A 1 85 ? 2.066 38.308 8.942 1.00 5.19 85 PHE A N 1
ATOM 682 C CA . PHE A 1 85 ? 2.738 37.916 10.187 1.00 5.22 85 PHE A CA 1
ATOM 683 C C . PHE A 1 85 ? 3.804 38.954 10.520 1.00 4.96 85 PHE A C 1
ATOM 684 O O . PHE A 1 85 ? 3.897 39.470 11.626 1.00 5.69 85 PHE A O 1
ATOM 692 N N . LEU A 1 86 ? 4.645 39.264 9.506 1.00 5.28 86 LEU A N 1
ATOM 693 C CA . LEU A 1 86 ? 5.712 40.252 9.702 1.00 5.78 86 LEU A CA 1
ATOM 694 C C . LEU A 1 86 ? 5.139 41.594 10.113 1.00 5.48 86 LEU A C 1
ATOM 695 O O . LEU A 1 86 ? 5.608 42.218 11.076 1.00 6.66 86 LEU A O 1
ATOM 700 N N . ALA A 1 87 ? 4.134 42.099 9.387 1.00 5.76 87 ALA A N 1
ATOM 701 C CA . ALA A 1 87 ? 3.633 43.442 9.673 1.00 6.33 87 ALA A CA 1
ATOM 702 C C . ALA A 1 87 ? 3.035 43.540 11.054 1.00 6.35 87 ALA A C 1
ATOM 703 O O . ALA A 1 87 ? 3.165 44.585 11.713 1.00 8.29 87 ALA A O 1
ATOM 705 N N . ASP A 1 88 ? 2.357 42.477 11.486 1.00 6.03 88 ASP A N 1
ATOM 706 C CA . ASP A 1 88 ? 1.768 42.529 12.820 1.00 7.01 88 ASP A CA 1
ATOM 707 C C . ASP A 1 88 ? 2.797 42.538 13.915 1.00 7.24 88 ASP A C 1
ATOM 708 O O . ASP A 1 88 ? 2.568 43.194 14.909 1.00 11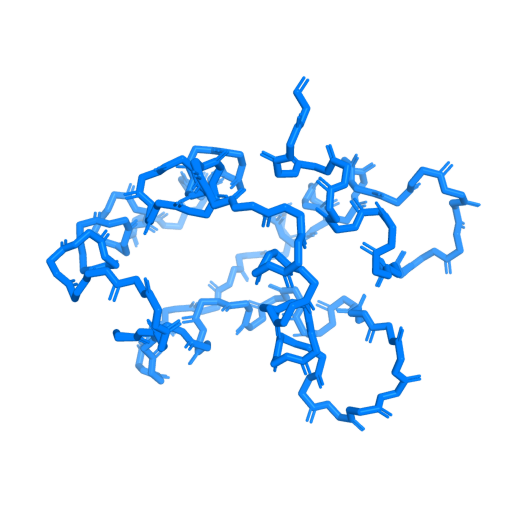.26 88 ASP A O 1
ATOM 713 N N . GLY A 1 89 ? 3.905 41.792 13.723 1.00 7.00 89 GLY A N 1
ATOM 714 C CA . GLY A 1 89 ? 4.878 41.656 14.770 1.00 8.18 89 GLY A CA 1
ATOM 715 C C . GLY A 1 89 ? 5.985 42.656 14.774 1.00 6.80 89 GLY A C 1
ATOM 716 O O . GLY A 1 89 ? 6.642 42.866 15.824 1.00 6.67 89 GLY A O 1
ATOM 717 N N . ASP A 1 90 ? 6.284 43.276 13.653 1.00 6.64 90 ASP A N 1
ATOM 718 C CA . ASP A 1 90 ? 7.492 44.090 13.495 1.00 5.78 90 ASP A CA 1
ATOM 719 C C . ASP A 1 90 ? 7.242 45.523 13.985 1.00 6.16 90 ASP A C 1
ATOM 720 O O . ASP A 1 90 ? 7.125 46.492 13.242 1.00 7.37 90 ASP A O 1
ATOM 725 N N . LYS A 1 91 ? 7.115 45.639 15.313 1.00 6.56 91 LYS A N 1
ATOM 726 C CA A LYS A 1 91 ? 6.816 46.897 15.992 0.50 7.23 91 LYS A CA 1
ATOM 727 C CA B LYS A 1 91 ? 6.757 46.943 15.871 0.50 8.71 91 LYS A CA 1
ATOM 728 C C . LYS A 1 91 ? 7.893 47.939 15.862 1.00 7.40 91 LYS A C 1
ATOM 729 O O . LYS A 1 91 ? 7.592 49.106 16.076 1.00 8.58 91 LYS A O 1
ATOM 740 N N . ASP A 1 92 ? 9.142 47.569 15.574 1.00 7.96 92 ASP A N 1
ATOM 741 C CA . ASP A 1 92 ? 10.207 48.551 15.415 1.00 8.64 92 ASP A CA 1
ATOM 742 C C . ASP A 1 92 ? 10.563 48.774 13.956 1.00 9.47 92 ASP A C 1
ATOM 743 O O . ASP A 1 92 ? 11.394 49.664 13.657 1.00 12.51 92 ASP A O 1
ATOM 748 N N . GLY A 1 93 ? 9.942 48.099 13.014 1.00 8.64 93 GLY A N 1
ATOM 749 C CA . GLY A 1 93 ? 10.092 48.437 11.632 1.00 9.55 93 GLY A CA 1
ATOM 750 C C . GLY A 1 93 ? 11.350 48.035 10.922 1.00 11.29 93 GLY A C 1
ATOM 751 O O . GLY A 1 93 ? 11.576 48.504 9.822 1.00 20.04 93 GLY A O 1
ATOM 752 N N . ASP A 1 94 ? 12.170 47.172 11.523 1.00 8.29 94 ASP A N 1
ATOM 753 C CA . ASP A 1 94 ? 13.413 46.765 10.927 1.00 9.04 94 ASP A CA 1
ATOM 754 C C . ASP A 1 94 ? 13.294 45.609 9.941 1.00 8.58 94 ASP A C 1
ATOM 755 O O . ASP A 1 94 ? 14.288 45.146 9.394 1.00 10.44 94 ASP A O 1
ATOM 760 N N . GLY A 1 95 ? 12.083 45.147 9.660 1.00 7.59 95 GLY A N 1
ATOM 761 C CA . GLY A 1 95 ? 11.880 44.113 8.669 1.00 7.59 95 GLY A CA 1
ATOM 762 C C . GLY A 1 95 ? 12.059 42.691 9.183 1.00 6.69 95 GLY A C 1
ATOM 763 O O . GLY A 1 95 ? 12.008 41.757 8.398 1.00 7.42 95 GLY A O 1
ATOM 764 N N . MET A 1 96 ? 12.212 42.549 10.495 1.00 6.24 96 MET A N 1
ATOM 765 C CA A MET A 1 96 ? 12.496 41.285 11.151 0.64 6.15 96 MET A CA 1
ATOM 766 C CA B MET A 1 96 ? 12.345 41.200 11.067 0.36 6.11 96 MET A CA 1
ATOM 767 C C . MET A 1 96 ? 11.762 41.222 12.470 1.00 5.44 96 MET A C 1
ATOM 768 O O . MET A 1 96 ? 11.263 42.269 12.948 1.00 6.19 96 MET A O 1
ATOM 777 N N . ILE A 1 97 ? 11.733 40.058 13.096 1.00 5.69 97 ILE A N 1
ATOM 778 C CA A ILE A 1 97 ? 11.135 39.972 14.431 0.38 5.93 97 ILE A CA 1
ATOM 779 C CA B ILE A 1 97 ? 11.105 39.903 14.411 0.62 5.34 97 ILE A CA 1
ATOM 780 C C . ILE A 1 97 ? 12.180 39.534 15.434 1.00 5.29 97 ILE A C 1
ATOM 781 O O . ILE A 1 97 ? 12.835 38.492 15.296 1.00 5.90 97 ILE A O 1
ATOM 790 N N . GLY A 1 98 ? 12.354 40.365 16.453 1.00 5.63 98 GLY A N 1
ATOM 791 C CA . GLY A 1 98 ? 13.281 40.058 17.536 1.00 6.12 98 GLY A CA 1
ATOM 792 C C . GLY A 1 98 ? 12.521 39.381 18.704 1.00 5.73 98 GLY A C 1
ATOM 793 O O . GLY A 1 98 ? 11.300 39.242 18.701 1.00 6.08 98 GLY A O 1
ATOM 794 N N . VAL A 1 99 ? 13.279 38.968 19.727 1.00 6.14 99 VAL A N 1
ATOM 795 C CA . VAL A 1 99 ? 12.678 38.150 20.771 1.00 6.40 99 VAL A CA 1
ATOM 796 C C . VAL A 1 99 ? 11.573 38.873 21.493 1.00 6.41 99 VAL A C 1
ATOM 797 O O . VAL A 1 99 ? 10.512 38.304 21.772 1.00 7.03 99 VAL A O 1
ATOM 801 N N . ASP A 1 100 ? 11.762 40.159 21.806 1.00 6.95 100 ASP A N 1
ATOM 802 C CA . ASP A 1 100 ? 10.736 40.893 22.533 1.00 7.44 100 ASP A CA 1
ATOM 803 C C . ASP A 1 100 ? 9.469 41.080 21.669 1.00 7.09 100 ASP A C 1
ATOM 804 O O . ASP A 1 100 ? 8.357 41.007 22.174 1.00 7.83 100 ASP A O 1
ATOM 809 N N . GLU A 1 101 ? 9.653 41.304 20.377 1.00 6.76 101 GLU A N 1
ATOM 810 C CA . GLU A 1 101 ? 8.527 41.415 19.460 1.00 6.54 101 GLU A CA 1
ATOM 811 C C . GLU A 1 101 ? 7.774 40.099 19.370 1.00 6.58 101 GLU A C 1
ATOM 812 O O . GLU A 1 101 ? 6.541 40.071 19.333 1.00 7.34 101 GLU A O 1
ATOM 818 N N . PHE A 1 102 ? 8.490 38.997 19.355 1.00 6.45 102 PHE A N 1
ATOM 819 C CA . PHE A 1 102 ? 7.870 37.683 19.301 1.00 6.33 102 PHE A CA 1
ATOM 820 C C . PHE A 1 102 ? 7.015 37.438 20.556 1.00 6.55 102 PHE A C 1
ATOM 821 O O . PHE A 1 102 ? 5.856 37.065 20.475 1.00 7.39 102 PHE A O 1
ATOM 829 N N . ALA A 1 103 ? 7.615 37.719 21.709 1.00 7.10 103 ALA A N 1
ATOM 830 C CA . ALA A 1 103 ? 6.870 37.544 22.939 1.00 8.38 103 ALA A CA 1
ATOM 831 C C . ALA A 1 103 ? 5.661 38.450 22.982 1.00 7.86 103 ALA A C 1
ATOM 832 O O . ALA A 1 103 ? 4.594 38.044 23.466 1.00 8.50 103 ALA A O 1
ATOM 834 N N . ALA A 1 104 ? 5.773 39.675 22.498 1.00 8.42 104 ALA A N 1
ATOM 835 C CA . ALA A 1 104 ? 4.671 40.643 22.527 1.00 9.17 104 ALA A CA 1
ATOM 836 C C . ALA A 1 104 ? 3.483 40.159 21.714 1.00 8.44 104 ALA A C 1
ATOM 837 O O . ALA A 1 104 ? 2.342 40.421 22.084 1.00 10.98 104 ALA A O 1
ATOM 839 N N . MET A 1 105 ? 3.712 39.477 20.576 1.00 8.06 105 MET A N 1
ATOM 840 C CA A MET A 1 105 ? 2.620 38.983 19.770 0.67 9.11 105 MET A CA 1
ATOM 841 C CA B MET A 1 105 ? 2.617 38.980 19.753 0.33 10.14 105 MET A CA 1
ATOM 842 C C . MET A 1 105 ? 1.863 37.849 20.484 1.00 8.62 105 MET A C 1
ATOM 843 O O . MET A 1 105 ? 0.676 37.668 20.283 1.00 12.94 105 MET A O 1
ATOM 852 N N . ILE A 1 106 ? 2.592 37.086 21.239 1.00 8.50 106 ILE A N 1
ATOM 853 C CA . ILE A 1 106 ? 2.062 35.882 21.863 1.00 8.14 106 ILE A CA 1
ATOM 854 C C . ILE A 1 106 ? 1.383 36.162 23.176 1.00 7.78 106 ILE A C 1
ATOM 855 O O . ILE A 1 106 ? 0.395 35.494 23.510 1.00 9.36 106 ILE A O 1
ATOM 860 N N . LYS A 1 107 ? 1.959 37.083 23.925 1.00 7.78 107 LYS A N 1
ATOM 861 C CA . LYS A 1 107 ? 1.468 37.427 25.265 1.00 7.84 107 LYS A CA 1
ATOM 862 C C . LYS A 1 107 ? 0.575 38.689 25.292 1.00 8.04 107 LYS A C 1
ATOM 863 O O . LYS A 1 107 ? 0.216 39.106 26.328 1.00 13.30 107 LYS A O 1
ATOM 871 N N . ALA A 1 108 ? 0.166 39.151 24.125 1.00 10.08 108 ALA A N 1
ATOM 872 C CA . ALA A 1 108 ? -0.696 40.304 24.011 1.00 10.56 108 ALA A CA 1
ATOM 873 C C . ALA A 1 108 ? -1.929 40.222 24.914 1.00 9.40 108 ALA A C 1
ATOM 874 O O . ALA A 1 108 ? -2.327 41.299 25.441 1.00 11.25 108 ALA A O 1
#

Foldseek 3Di:
DAPPWDLVLLVVLLVQCQDAPRDDPQVSLVSRPVLVDDLVVLLVVQCLLVPVNPQWAALVSLQCVSCNSPVPGHGHDPVNSVVVQVQQVVVPPRTHHSVSSSVSSND

Nearest PDB structures (foldseek):
  2pvb-assembly1_A  TM=1.009E+00  e=1.145E-17  Esox lucius
  4pal-assembly1_A  TM=9.830E-01  e=1.059E-16  Esox lucius
  2pal-assembly1_A  TM=9.789E-01  e=1.793E-16  Esox lucius
  1bu3-assembly1_A-2  TM=9.915E-01  e=9.416E-14  Merluccius bilinearis
  3fs7-assembly1_A  TM=9.914E-01  e=1.901E-13  Gallus gallus

Sequence (107 aa):
SSFAGLKDADVAAALAACSAADSFKHKEFFFAKVVGLASSKSLDDVKKAFYVIIDQDKSGFIEEEDELKLFLQNFSPSARALTDAETKKAFLADGDKKDGDGMMIIGVDEFAAMMIKA

CATH classification: 1.10.238.10

InterPro domains:
  IPR002048 EF-hand domain [PF13499] (41-105)
  IPR002048 EF-hand domain [PS50222] (37-72)
  IPR002048 EF-hand domain [PS50222] (76-107)
  IPR002048 EF-hand domain [SM00054] (41-69)
  IPR002048 EF-hand domain [SM00054] (80-107)
  IPR008080 Parvalbumin [PTHR11653] (5-106)
  IPR011992 EF-hand domain pair [SSF47473] (10-106)
  IPR018247 EF-Ha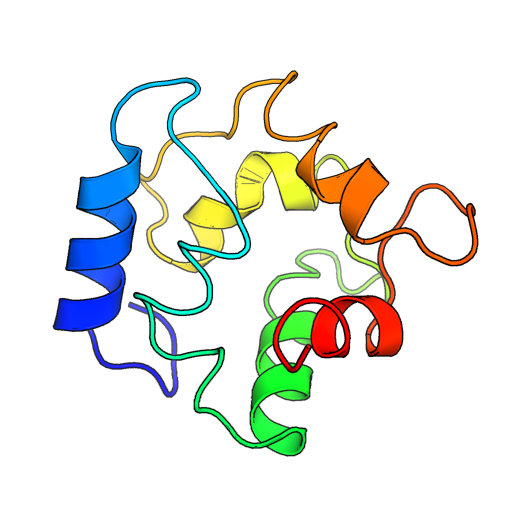nd 1, calcium-binding site [PS00018] (50-62)
  IPR018247 EF-Hand 1, calcium-binding site [PS00018] (89-101)

Radius of gyration: 12.45 Å; Cα contacts (8 Å, |Δi|>4): 172; chains: 1; bounding box: 28×32×30 Å

B-factor: mean 11.58, std 9.05, range [4.46, 54.28]

Secondary structure (DSSP, 8-state):
--TTS-HHHHHHHHHHT-STT---HHHHHHHHTGGGS-HHHHHHHHHHH-TT-SSSB-HHHHHTGGGGT-TTSPPPPHHHHHHHHHHH-TT-SSSB-HHHHHHHHH-

Organism: Esox lucius (NCBI:txid8010)